Protein AF-Q0RJD2-F1 (afdb_monomer_lite)

Structure (mmCIF, N/CA/C/O backbone):
data_AF-Q0RJD2-F1
#
_entry.id   AF-Q0RJD2-F1
#
loop_
_atom_site.group_PDB
_atom_site.id
_atom_site.type_symbol
_atom_site.label_atom_id
_atom_site.label_alt_id
_atom_site.label_comp_id
_atom_site.label_asym_id
_atom_site.label_entity_id
_atom_site.label_seq_id
_atom_site.pdbx_PDB_ins_code
_atom_site.Cartn_x
_atom_site.Cartn_y
_atom_site.Cartn_z
_atom_site.occupancy
_atom_site.B_iso_or_equiv
_atom_site.auth_seq_id
_atom_site.auth_comp_id
_atom_site.auth_asym_id
_atom_site.auth_atom_id
_atom_site.pdbx_PDB_model_num
ATOM 1 N N . MET A 1 1 ? -26.992 13.170 21.812 1.00 75.19 1 MET A N 1
ATOM 2 C CA . MET A 1 1 ? -25.757 13.837 21.339 1.00 75.19 1 MET A CA 1
ATOM 3 C C . MET A 1 1 ? -24.586 12.919 21.644 1.00 75.19 1 MET A C 1
ATOM 5 O O . MET A 1 1 ? -24.563 12.399 22.748 1.00 75.19 1 MET A O 1
ATOM 9 N N . ALA A 1 2 ? -23.660 12.711 20.704 1.00 74.06 2 ALA A N 1
ATOM 10 C CA . ALA A 1 2 ? -22.481 11.875 20.946 1.00 74.06 2 ALA A CA 1
ATOM 11 C C . ALA A 1 2 ? -21.545 12.535 21.969 1.00 74.06 2 ALA A C 1
ATOM 13 O O . ALA A 1 2 ? -21.208 13.720 21.836 1.00 74.06 2 ALA A O 1
ATOM 14 N N . THR A 1 3 ? -21.138 11.762 22.968 1.00 89.88 3 THR A N 1
ATOM 15 C CA . THR A 1 3 ? -20.187 12.156 24.007 1.00 89.88 3 THR A CA 1
ATOM 16 C C . THR A 1 3 ? -18.805 12.453 23.405 1.00 89.88 3 THR A C 1
ATOM 18 O O . THR A 1 3 ? -18.467 11.966 22.321 1.00 89.88 3 THR A O 1
ATOM 21 N N . PRO A 1 4 ? -17.949 13.231 24.092 1.00 87.75 4 PRO A N 1
ATOM 22 C CA . PRO A 1 4 ? -16.585 13.487 23.627 1.00 87.75 4 PRO A CA 1
ATOM 23 C C . PRO A 1 4 ? -15.767 12.209 23.388 1.00 87.75 4 PRO A C 1
ATOM 25 O O . PRO A 1 4 ? -14.889 12.197 22.529 1.00 87.75 4 PRO A O 1
ATOM 28 N N . GLN A 1 5 ? -16.053 11.135 24.128 1.00 86.69 5 GLN A N 1
ATOM 29 C CA . GLN A 1 5 ? -15.384 9.845 23.979 1.00 86.69 5 GLN A CA 1
ATOM 30 C C . GLN A 1 5 ? -15.835 9.105 22.712 1.00 86.69 5 GLN A C 1
ATOM 32 O O . GLN A 1 5 ? -14.987 8.588 21.987 1.00 86.69 5 GLN A O 1
ATOM 37 N N . GLU A 1 6 ? -17.132 9.123 22.394 1.00 86.38 6 GLU A N 1
ATOM 38 C CA . GLU A 1 6 ? -17.669 8.543 21.153 1.00 86.38 6 GLU A CA 1
ATOM 39 C C . GLU A 1 6 ? -17.123 9.244 19.907 1.00 86.38 6 GLU A C 1
ATOM 41 O O . GLU A 1 6 ? -16.778 8.581 18.933 1.00 86.38 6 GLU A O 1
ATOM 46 N N . ARG A 1 7 ? -16.969 10.574 19.952 1.00 87.25 7 ARG A N 1
ATOM 47 C CA . ARG A 1 7 ? -16.357 11.331 18.848 1.00 87.25 7 ARG A CA 1
ATOM 48 C C . ARG A 1 7 ? -14.915 10.892 18.606 1.00 87.25 7 ARG A C 1
ATOM 50 O O . ARG A 1 7 ? -14.586 10.503 17.497 1.00 87.25 7 ARG A O 1
ATOM 57 N N . ARG A 1 8 ? -14.092 10.828 19.661 1.00 87.50 8 ARG A N 1
ATOM 58 C CA . ARG A 1 8 ? -12.697 10.361 19.550 1.00 87.50 8 ARG A CA 1
ATOM 59 C C . ARG A 1 8 ? -12.594 8.936 19.007 1.00 87.50 8 ARG A C 1
ATOM 61 O O . ARG A 1 8 ? -11.686 8.659 18.231 1.00 87.50 8 ARG A O 1
ATOM 68 N N . ALA A 1 9 ? -13.493 8.043 19.420 1.00 88.38 9 ALA A N 1
ATOM 69 C CA . ALA A 1 9 ? -13.529 6.679 18.903 1.00 88.38 9 ALA A CA 1
ATOM 70 C C . ALA A 1 9 ? -13.861 6.660 17.401 1.00 88.38 9 ALA A C 1
ATOM 72 O O . ALA A 1 9 ? -13.172 5.982 16.641 1.00 88.38 9 ALA A O 1
ATOM 73 N N . ALA A 1 10 ? -14.842 7.456 16.966 1.00 87.19 10 ALA A N 1
ATOM 74 C CA . ALA A 1 10 ? -15.190 7.601 15.555 1.00 87.19 10 ALA A CA 1
ATOM 75 C C . ALA A 1 10 ? -14.041 8.211 14.731 1.00 87.19 10 ALA A C 1
ATOM 77 O O . ALA A 1 10 ? -13.690 7.665 13.689 1.00 87.19 10 ALA A O 1
ATOM 78 N N . ASP A 1 11 ? -13.386 9.267 15.225 1.00 89.44 11 ASP A N 1
ATOM 79 C CA . ASP A 1 11 ? -12.188 9.855 14.606 1.00 89.44 11 ASP A CA 1
ATOM 80 C C . ASP A 1 11 ? -11.052 8.827 14.473 1.00 89.44 11 ASP A C 1
ATOM 82 O O . ASP A 1 11 ? -10.357 8.762 13.458 1.00 89.44 11 ASP A O 1
ATOM 86 N N . GLN A 1 12 ? -10.844 7.994 15.497 1.00 89.44 12 GLN A N 1
ATOM 87 C CA . GLN A 1 12 ? -9.826 6.947 15.465 1.00 89.44 12 GLN A CA 1
ATOM 88 C C . GLN A 1 12 ? -10.166 5.856 14.442 1.00 89.44 12 GLN A C 1
ATOM 90 O O . GLN A 1 12 ? -9.275 5.380 13.733 1.00 89.44 12 GLN A O 1
ATOM 95 N N . GLN A 1 13 ? -11.439 5.469 14.349 1.00 91.06 13 GLN A N 1
ATOM 96 C CA . GLN A 1 13 ? -11.921 4.513 13.354 1.00 91.06 13 GLN A CA 1
ATOM 97 C C . GLN A 1 13 ? -11.782 5.057 11.932 1.00 91.06 13 GLN A C 1
ATOM 99 O O . GLN A 1 13 ? -11.335 4.320 11.053 1.00 91.06 13 GLN A O 1
ATOM 104 N N . ASP A 1 14 ? -12.104 6.332 11.715 1.00 93.00 14 ASP A N 1
ATOM 105 C CA . ASP A 1 14 ? -11.988 6.986 10.412 1.00 93.00 14 ASP A CA 1
ATOM 106 C C . ASP A 1 14 ? -10.529 7.049 9.949 1.00 93.00 14 ASP A C 1
ATOM 108 O O . ASP A 1 14 ? -10.195 6.519 8.888 1.00 93.00 14 ASP A O 1
ATOM 112 N N . ARG A 1 15 ? -9.620 7.522 10.813 1.00 90.56 15 ARG A N 1
ATOM 113 C CA . ARG A 1 15 ? -8.172 7.519 10.532 1.00 90.56 15 ARG A CA 1
ATOM 114 C C . ARG A 1 15 ? -7.642 6.121 10.238 1.00 90.56 15 ARG A C 1
ATOM 116 O O . ARG A 1 15 ? -6.797 5.945 9.361 1.00 90.56 15 ARG A O 1
ATOM 123 N N . TYR A 1 16 ? -8.116 5.111 10.966 1.00 90.69 16 TYR A N 1
ATOM 124 C CA . TYR A 1 16 ? -7.723 3.728 10.712 1.00 90.69 16 TYR A CA 1
ATOM 125 C C . TYR A 1 16 ? -8.243 3.228 9.357 1.00 90.69 16 TYR A C 1
ATOM 127 O O . TYR A 1 16 ? -7.507 2.567 8.618 1.00 90.69 16 TYR A O 1
ATOM 135 N N . ALA A 1 17 ? -9.489 3.552 9.007 1.00 91.19 17 ALA A N 1
ATOM 136 C CA . ALA A 1 17 ? -10.086 3.194 7.727 1.00 91.19 17 ALA A CA 1
ATOM 137 C C . ALA A 1 17 ? -9.374 3.888 6.558 1.00 91.19 17 ALA A C 1
ATOM 139 O O . ALA A 1 17 ? -9.044 3.223 5.573 1.00 91.19 17 ALA A O 1
ATOM 140 N N . GLU A 1 18 ? -9.081 5.182 6.680 1.00 93.62 18 GLU A N 1
ATOM 141 C CA . GLU A 1 18 ? -8.312 5.956 5.705 1.00 93.62 18 GLU A CA 1
ATOM 142 C C . GLU A 1 18 ? -6.914 5.365 5.519 1.00 93.62 18 GLU A C 1
ATOM 144 O O . GLU A 1 18 ? -6.520 5.033 4.400 1.00 93.62 18 GLU A O 1
ATOM 149 N N . HIS A 1 19 ? -6.201 5.116 6.618 1.00 91.31 19 HIS A N 1
ATOM 150 C CA . HIS A 1 19 ? -4.889 4.483 6.578 1.00 91.31 19 HIS A CA 1
ATOM 151 C C . HIS A 1 19 ? -4.943 3.108 5.893 1.00 91.31 19 HIS A C 1
ATOM 153 O O . HIS A 1 19 ? -4.083 2.783 5.070 1.00 91.31 19 HIS A O 1
ATOM 159 N N . ARG A 1 20 ? -5.980 2.301 6.160 1.00 89.88 20 ARG A N 1
ATOM 160 C CA . ARG A 1 20 ? -6.146 0.998 5.503 1.00 89.88 20 ARG A CA 1
ATOM 161 C C . ARG A 1 20 ? -6.438 1.138 4.006 1.00 89.88 20 ARG A C 1
ATOM 163 O O . ARG A 1 20 ? -5.914 0.341 3.230 1.00 89.88 20 ARG A O 1
ATOM 170 N N . ARG A 1 21 ? -7.227 2.135 3.590 1.00 92.38 21 ARG A N 1
ATOM 171 C CA . ARG A 1 21 ? -7.472 2.447 2.169 1.00 92.38 21 ARG A CA 1
ATOM 172 C C . ARG A 1 21 ? -6.177 2.859 1.471 1.00 92.38 21 ARG A C 1
ATOM 174 O O . ARG A 1 21 ? -5.847 2.275 0.445 1.00 92.38 21 ARG A O 1
ATOM 181 N N . ALA A 1 22 ? -5.403 3.766 2.069 1.00 90.88 22 ALA A N 1
ATOM 182 C CA . ALA A 1 22 ? -4.120 4.209 1.527 1.00 90.88 22 ALA A CA 1
ATOM 183 C C . ALA A 1 22 ? -3.138 3.041 1.327 1.00 90.88 22 ALA A C 1
ATOM 185 O O . ALA A 1 22 ? -2.517 2.931 0.272 1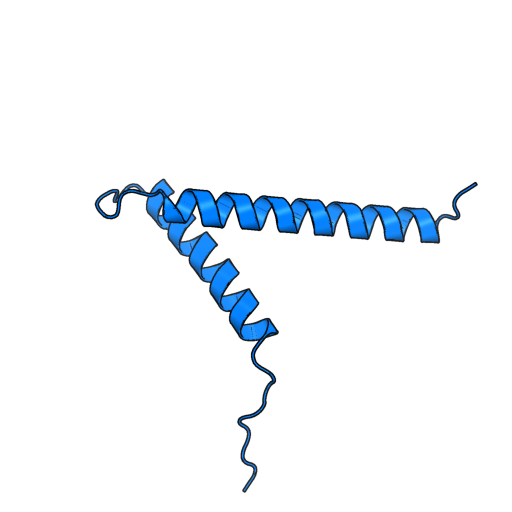.00 90.88 22 ALA A O 1
ATOM 186 N N . GLN A 1 23 ? -3.051 2.116 2.292 1.00 93.19 23 GLN A N 1
ATOM 187 C CA . GLN A 1 23 ? -2.228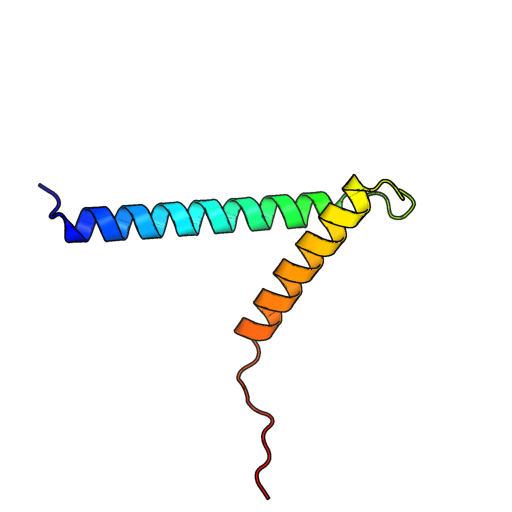 0.912 2.142 1.00 93.19 23 GLN A CA 1
ATOM 188 C C . GLN A 1 23 ? -2.648 0.053 0.947 1.00 93.19 23 GLN A C 1
ATOM 190 O O . GLN A 1 23 ? -1.787 -0.434 0.221 1.00 93.19 23 GLN A O 1
ATOM 195 N N . VAL A 1 24 ? -3.953 -0.160 0.751 1.00 93.44 24 VAL A N 1
ATOM 196 C CA . VAL A 1 24 ? -4.461 -0.951 -0.381 1.00 93.44 24 VAL A CA 1
ATOM 197 C C . VAL A 1 24 ? -4.099 -0.280 -1.703 1.00 93.44 24 VAL A C 1
ATOM 199 O O . VAL A 1 24 ? -3.600 -0.955 -2.598 1.00 93.44 24 VAL A O 1
ATOM 202 N N . THR A 1 25 ? -4.261 1.039 -1.800 1.00 94.06 25 THR A N 1
ATOM 203 C CA . THR A 1 25 ? -3.891 1.802 -2.998 1.00 94.06 25 THR A CA 1
ATOM 204 C C . THR A 1 25 ? -2.403 1.678 -3.323 1.00 94.06 25 THR A C 1
ATOM 206 O O . THR A 1 25 ? -2.052 1.454 -4.477 1.00 94.06 25 THR A O 1
ATOM 209 N N . ILE A 1 26 ? -1.523 1.782 -2.322 1.00 92.19 26 ILE A N 1
ATOM 210 C CA . ILE A 1 26 ? -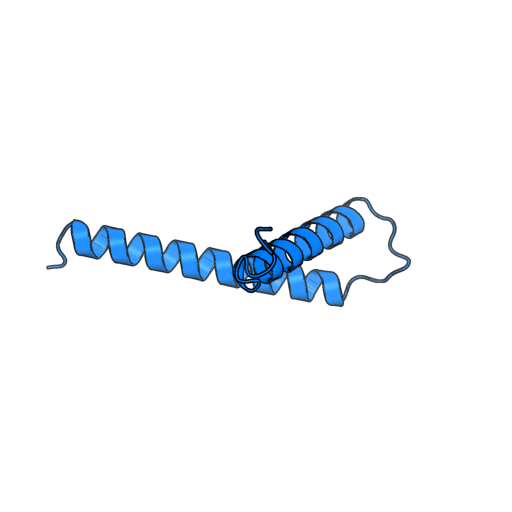0.070 1.645 -2.520 1.00 92.19 26 ILE A CA 1
ATOM 211 C C . ILE A 1 26 ? 0.2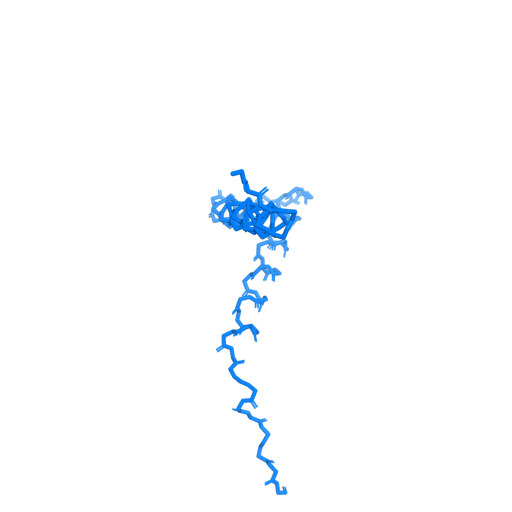89 0.239 -3.008 1.00 92.19 26 ILE A C 1
ATOM 213 O O . ILE A 1 26 ? 1.090 0.102 -3.928 1.00 92.19 26 ILE A O 1
ATOM 217 N N . LEU A 1 27 ? -0.307 -0.799 -2.414 1.00 93.44 27 LEU A N 1
ATOM 218 C CA . LEU A 1 27 ? -0.062 -2.184 -2.820 1.00 93.44 27 LEU A CA 1
ATOM 219 C C . LEU A 1 27 ? -0.524 -2.440 -4.259 1.00 93.44 27 LEU A C 1
ATOM 221 O O . LEU A 1 27 ? 0.240 -2.998 -5.039 1.00 93.44 27 LEU A O 1
ATOM 225 N N . ALA A 1 28 ? -1.718 -1.970 -4.626 1.00 93.12 28 ALA A N 1
ATOM 226 C CA . ALA A 1 28 ? -2.233 -2.095 -5.988 1.00 93.12 28 ALA A CA 1
ATOM 227 C C . ALA A 1 28 ? -1.358 -1.339 -7.000 1.00 93.12 28 ALA A C 1
ATOM 229 O O . ALA A 1 28 ? -1.002 -1.873 -8.045 1.00 93.12 28 ALA A O 1
ATOM 230 N N . ALA A 1 29 ? -0.941 -0.112 -6.672 1.00 90.38 29 ALA A N 1
ATOM 231 C CA . ALA A 1 29 ? -0.035 0.653 -7.525 1.00 90.38 29 ALA A CA 1
ATOM 232 C C . ALA A 1 29 ? 1.312 -0.060 -7.715 1.00 90.38 29 ALA A C 1
ATOM 234 O O . ALA A 1 29 ? 1.852 -0.056 -8.816 1.00 90.38 29 ALA A O 1
ATOM 235 N N . ALA A 1 30 ? 1.845 -0.684 -6.661 1.00 90.94 30 ALA A N 1
ATOM 236 C CA . ALA A 1 30 ? 3.097 -1.423 -6.738 1.00 90.94 30 ALA A CA 1
ATOM 237 C C . ALA A 1 30 ? 2.990 -2.719 -7.558 1.00 90.94 30 ALA A C 1
ATOM 239 O O . ALA A 1 30 ? 3.958 -3.083 -8.220 1.00 90.94 30 ALA A O 1
ATOM 240 N N . GLU A 1 31 ? 1.834 -3.388 -7.543 1.00 90.69 31 GLU A N 1
ATOM 241 C CA . GLU A 1 31 ? 1.567 -4.586 -8.352 1.00 90.69 31 GLU A CA 1
ATOM 242 C C . GLU A 1 31 ? 1.559 -4.281 -9.858 1.00 90.69 31 GLU A C 1
ATOM 244 O O . GLU A 1 31 ? 2.039 -5.081 -10.656 1.00 90.69 31 GLU A O 1
ATOM 249 N N . HIS A 1 32 ? 1.086 -3.093 -10.243 1.00 90.62 32 HIS A N 1
ATOM 250 C CA . HIS A 1 32 ? 1.051 -2.646 -11.638 1.00 90.62 32 HIS A CA 1
ATOM 251 C C . HIS A 1 32 ? 2.329 -1.925 -12.108 1.00 90.62 32 HIS A C 1
ATOM 253 O O . HIS A 1 32 ? 2.383 -1.478 -13.254 1.00 90.62 32 HIS A O 1
ATOM 259 N N . LEU A 1 33 ? 3.353 -1.776 -11.257 1.00 91.06 33 LEU A N 1
ATOM 260 C CA . LEU A 1 33 ? 4.612 -1.138 -11.654 1.00 91.06 33 LEU A CA 1
ATOM 261 C C . LEU A 1 33 ? 5.419 -2.039 -12.588 1.00 91.06 33 LEU A C 1
ATOM 263 O O . LEU A 1 33 ? 5.809 -3.143 -12.204 1.00 91.06 33 LEU A O 1
ATOM 267 N N . ASP A 1 34 ? 5.788 -1.504 -13.750 1.00 90.06 34 ASP A N 1
ATOM 268 C CA . ASP A 1 34 ? 6.652 -2.197 -14.703 1.00 90.06 34 ASP A CA 1
ATOM 269 C C . ASP A 1 34 ? 8.004 -2.565 -14.060 1.00 90.06 34 ASP A C 1
ATOM 271 O O . ASP A 1 34 ? 8.692 -1.677 -13.546 1.00 90.06 34 ASP A O 1
ATOM 275 N N . PRO A 1 35 ? 8.416 -3.847 -14.046 1.00 84.94 35 PRO A N 1
ATOM 276 C CA . PRO A 1 35 ? 9.626 -4.306 -13.359 1.00 84.94 35 PRO A CA 1
ATOM 277 C C . PRO A 1 35 ? 10.920 -3.664 -13.879 1.00 84.94 35 PRO A C 1
ATOM 279 O O . PRO A 1 35 ? 11.882 -3.567 -13.116 1.00 84.94 35 PRO A O 1
ATOM 282 N N . ALA A 1 36 ? 10.944 -3.193 -15.128 1.00 91.50 36 ALA A N 1
ATOM 283 C CA . ALA A 1 36 ? 12.072 -2.476 -15.713 1.00 91.50 36 ALA A CA 1
ATOM 284 C C . ALA A 1 36 ? 12.039 -0.963 -15.425 1.00 91.50 36 ALA A C 1
ATOM 286 O O . ALA A 1 36 ? 13.020 -0.273 -15.705 1.00 91.50 36 ALA A O 1
ATOM 287 N N . ASP A 1 37 ? 10.972 -0.433 -14.816 1.00 89.31 37 ASP A N 1
ATOM 288 C CA . ASP A 1 37 ? 10.937 0.944 -14.327 1.00 89.31 37 ASP A CA 1
ATOM 289 C C . ASP A 1 37 ? 11.905 1.106 -13.141 1.00 89.31 37 ASP A C 1
ATOM 291 O O . ASP A 1 37 ? 11.692 0.602 -12.028 1.00 89.31 37 ASP A O 1
ATOM 295 N N . LEU A 1 38 ? 13.009 1.805 -13.419 1.00 90.81 38 LEU A N 1
ATOM 296 C CA . LEU A 1 38 ? 14.079 2.119 -12.472 1.00 90.81 38 LEU A CA 1
ATOM 297 C C . LEU A 1 38 ? 13.959 3.526 -11.879 1.00 90.81 38 LEU A C 1
ATOM 299 O O . LEU A 1 38 ? 14.869 3.961 -11.166 1.00 90.81 38 LEU A O 1
ATOM 303 N N . SER A 1 39 ? 12.869 4.247 -12.157 1.00 95.12 39 SER A N 1
ATOM 304 C CA . SER A 1 39 ? 12.661 5.581 -11.607 1.00 95.12 39 SER A CA 1
ATOM 305 C C . SER A 1 39 ? 12.674 5.550 -10.078 1.00 95.12 39 SER A C 1
ATOM 307 O O . SER A 1 39 ? 12.269 4.579 -9.427 1.00 95.12 39 SER A O 1
ATOM 309 N N . LEU A 1 40 ? 13.119 6.655 -9.475 1.00 93.75 40 LEU A N 1
ATOM 310 C CA . LEU A 1 40 ? 13.113 6.805 -8.020 1.00 93.75 40 LEU A CA 1
ATOM 311 C C . LEU A 1 40 ? 11.708 6.577 -7.443 1.00 93.75 40 LEU A C 1
ATOM 313 O O . LEU A 1 40 ? 11.563 5.944 -6.400 1.00 93.75 40 LEU A O 1
ATOM 317 N N . ARG A 1 41 ? 10.673 7.036 -8.155 1.00 91.88 41 ARG A N 1
ATOM 318 C CA . ARG A 1 41 ? 9.274 6.871 -7.759 1.00 91.88 41 ARG A CA 1
ATOM 319 C C . ARG A 1 41 ? 8.858 5.399 -7.724 1.00 91.88 41 ARG A C 1
ATOM 321 O O . ARG A 1 41 ? 8.240 4.979 -6.747 1.00 91.88 41 ARG A O 1
ATOM 328 N N . ALA A 1 42 ? 9.210 4.618 -8.746 1.00 92.12 42 ALA A N 1
ATOM 329 C CA . ALA A 1 42 ? 8.920 3.185 -8.781 1.00 92.12 42 ALA A CA 1
ATOM 330 C C . ALA A 1 42 ? 9.624 2.440 -7.636 1.00 92.12 42 ALA A C 1
ATOM 332 O O . ALA A 1 42 ? 9.002 1.616 -6.963 1.00 92.12 42 ALA A O 1
ATOM 333 N N . ARG A 1 43 ? 10.889 2.781 -7.346 1.00 92.44 43 ARG A N 1
ATOM 334 C CA . ARG A 1 43 ? 11.617 2.231 -6.187 1.00 92.44 43 ARG A CA 1
ATOM 335 C C . ARG A 1 43 ? 10.928 2.567 -4.866 1.00 92.44 43 ARG A C 1
ATOM 337 O O . ARG A 1 43 ? 10.604 1.659 -4.113 1.00 92.44 43 ARG A O 1
ATOM 344 N N . GLN A 1 44 ? 10.623 3.841 -4.624 1.00 93.94 44 GLN A N 1
ATOM 345 C CA . GLN A 1 44 ? 9.960 4.286 -3.392 1.00 93.94 44 GLN A CA 1
ATOM 346 C C . GLN A 1 44 ? 8.608 3.598 -3.167 1.00 93.94 44 GLN A C 1
ATOM 348 O O . GLN A 1 44 ? 8.291 3.211 -2.040 1.00 93.94 44 GLN A O 1
ATOM 353 N N . LEU A 1 45 ? 7.817 3.413 -4.228 1.00 93.88 45 LEU A N 1
ATOM 354 C CA . LEU A 1 45 ? 6.548 2.688 -4.155 1.00 93.88 45 LEU A CA 1
ATOM 355 C C . LEU A 1 45 ? 6.750 1.210 -3.803 1.00 93.88 45 LEU A C 1
ATOM 357 O O . LEU A 1 45 ? 6.057 0.708 -2.918 1.00 93.88 45 LEU A O 1
ATOM 361 N N . ARG A 1 46 ? 7.717 0.528 -4.433 1.00 92.81 46 ARG A N 1
ATOM 362 C CA . ARG A 1 46 ? 8.051 -0.873 -4.122 1.00 92.81 46 ARG A CA 1
ATOM 363 C C . ARG A 1 46 ? 8.540 -1.042 -2.688 1.00 92.81 46 ARG A C 1
ATOM 365 O O . ARG A 1 46 ? 8.036 -1.919 -1.991 1.00 92.81 46 ARG A O 1
ATOM 372 N N . ASP A 1 47 ? 9.455 -0.191 -2.230 1.00 93.50 47 ASP A N 1
ATOM 373 C CA . ASP A 1 47 ? 9.954 -0.196 -0.850 1.00 93.50 47 ASP A CA 1
ATOM 374 C C . ASP A 1 47 ? 8.815 0.010 0.156 1.00 93.50 47 ASP A C 1
ATOM 376 O O . ASP A 1 47 ? 8.678 -0.737 1.127 1.00 93.50 47 ASP A O 1
ATOM 380 N N . THR A 1 48 ? 7.933 0.978 -0.111 1.00 93.69 48 THR A N 1
ATOM 381 C CA . THR A 1 48 ? 6.779 1.252 0.755 1.00 93.69 48 THR A CA 1
ATOM 382 C C . THR A 1 48 ? 5.813 0.065 0.781 1.00 93.69 48 THR A C 1
ATOM 384 O O . THR A 1 48 ? 5.392 -0.368 1.855 1.00 93.69 48 THR A O 1
ATOM 387 N N . ALA A 1 49 ? 5.493 -0.516 -0.378 1.00 92.44 49 ALA A N 1
ATOM 388 C CA . ALA A 1 49 ? 4.657 -1.710 -0.480 1.00 92.44 49 ALA A CA 1
ATOM 389 C C . ALA A 1 49 ? 5.263 -2.900 0.283 1.00 92.44 49 ALA A C 1
ATOM 391 O O . ALA A 1 49 ? 4.568 -3.556 1.064 1.00 92.44 49 ALA A O 1
ATOM 392 N N . GLN A 1 50 ? 6.569 -3.137 0.141 1.00 92.50 50 GLN A N 1
ATOM 393 C CA . GLN A 1 50 ? 7.278 -4.180 0.882 1.00 92.50 50 GLN A CA 1
ATOM 394 C C . GLN A 1 50 ? 7.255 -3.935 2.394 1.00 92.50 50 GLN A C 1
ATOM 396 O O . GLN A 1 50 ? 7.025 -4.876 3.156 1.00 92.50 50 GLN A O 1
ATOM 401 N N . ALA A 1 51 ? 7.432 -2.693 2.852 1.00 92.31 51 ALA A N 1
ATOM 402 C CA . ALA A 1 51 ? 7.333 -2.350 4.270 1.00 92.31 51 ALA A CA 1
ATOM 403 C C . ALA A 1 51 ? 5.928 -2.635 4.835 1.00 92.31 51 ALA A C 1
ATOM 405 O O . ALA A 1 51 ? 5.803 -3.193 5.929 1.00 92.31 51 ALA A O 1
ATOM 406 N N . ILE A 1 52 ? 4.869 -2.325 4.076 1.00 90.38 52 ILE A N 1
ATOM 407 C CA . ILE A 1 52 ? 3.480 -2.643 4.448 1.00 90.38 52 ILE A CA 1
ATOM 408 C C . ILE A 1 52 ? 3.286 -4.163 4.557 1.00 90.38 52 ILE A C 1
ATOM 410 O O . ILE A 1 52 ? 2.717 -4.639 5.543 1.00 90.38 52 ILE A O 1
ATOM 414 N N . LEU A 1 53 ? 3.776 -4.933 3.579 1.00 88.62 53 LEU A N 1
ATOM 415 C CA . LEU A 1 53 ? 3.674 -6.396 3.577 1.00 88.62 53 LEU A CA 1
ATOM 416 C C . LEU A 1 53 ? 4.438 -7.027 4.745 1.00 88.62 53 LEU A C 1
ATOM 418 O O . LEU A 1 53 ? 3.872 -7.856 5.458 1.00 88.62 53 LEU A O 1
ATOM 422 N N . ARG A 1 54 ? 5.679 -6.590 5.002 1.00 89.00 54 ARG A N 1
ATOM 423 C CA . ARG A 1 54 ? 6.478 -7.045 6.152 1.00 89.00 54 ARG A CA 1
ATOM 424 C C . ARG A 1 54 ? 5.762 -6.771 7.464 1.00 89.00 54 ARG A C 1
ATOM 426 O O . ARG A 1 54 ? 5.636 -7.675 8.279 1.00 89.00 54 ARG A O 1
ATOM 433 N N . ARG A 1 55 ? 5.209 -5.568 7.644 1.00 83.56 55 ARG A N 1
ATOM 434 C CA . ARG A 1 55 ? 4.455 -5.226 8.856 1.00 83.56 55 ARG A CA 1
ATOM 435 C C . ARG A 1 55 ? 3.214 -6.103 9.030 1.00 83.56 55 ARG A C 1
ATOM 437 O O . ARG A 1 55 ? 2.918 -6.499 10.150 1.00 83.56 55 ARG A O 1
ATOM 444 N N . ARG A 1 56 ? 2.506 -6.454 7.949 1.00 79.56 56 ARG A N 1
ATOM 445 C CA . ARG A 1 56 ? 1.373 -7.400 8.009 1.00 79.56 56 ARG A CA 1
ATOM 446 C C . ARG A 1 56 ? 1.809 -8.817 8.374 1.00 79.56 56 ARG A C 1
ATOM 448 O O . ARG A 1 56 ? 1.098 -9.471 9.129 1.00 79.56 56 ARG A O 1
ATOM 455 N N . LEU A 1 57 ? 2.953 -9.272 7.868 1.00 73.06 57 LEU A N 1
ATOM 456 C CA . LEU A 1 57 ? 3.557 -10.554 8.239 1.00 73.06 57 LEU A CA 1
ATOM 457 C C . LEU A 1 57 ? 3.985 -10.566 9.709 1.00 73.06 57 LEU A C 1
ATOM 459 O O . LEU A 1 57 ? 3.628 -11.496 10.416 1.00 73.06 57 LEU A O 1
ATOM 463 N N . SER A 1 58 ? 4.640 -9.514 10.204 1.00 67.44 58 SER A N 1
ATOM 464 C CA . SER A 1 58 ? 5.024 -9.400 11.619 1.00 67.44 58 SER A CA 1
ATOM 465 C C . SER A 1 58 ? 3.828 -9.318 12.569 1.00 67.44 58 SER A C 1
ATOM 467 O O . SER A 1 58 ? 3.917 -9.793 13.689 1.00 67.44 58 SER A O 1
ATOM 469 N N . VAL A 1 59 ? 2.702 -8.740 12.139 1.00 61.28 59 VAL A N 1
ATOM 470 C CA . VAL A 1 59 ? 1.450 -8.739 12.921 1.00 61.28 59 VAL A CA 1
ATOM 471 C C . VAL A 1 59 ? 0.746 -10.105 12.876 1.00 61.28 59 VAL A C 1
ATOM 473 O O . VAL A 1 59 ? -0.031 -10.420 13.771 1.00 61.28 59 VAL A O 1
ATOM 476 N N . ARG A 1 60 ? 0.993 -10.917 11.838 1.00 58.62 60 ARG A N 1
ATOM 477 C CA . ARG A 1 60 ? 0.405 -12.257 11.668 1.00 58.62 60 ARG A CA 1
ATOM 478 C C . ARG A 1 60 ? 1.265 -13.397 12.200 1.00 58.62 60 ARG A C 1
ATOM 480 O O . ARG A 1 60 ? 0.723 -14.475 12.408 1.00 58.62 60 ARG A O 1
ATOM 487 N N . LEU A 1 61 ? 2.561 -13.187 12.392 1.00 48.06 61 LEU A N 1
ATOM 488 C CA . LEU A 1 61 ? 3.426 -14.124 13.092 1.00 48.06 61 LEU A CA 1
ATOM 489 C C . LEU A 1 61 ? 3.137 -13.971 14.591 1.00 48.06 61 LEU A C 1
ATOM 491 O O . LEU A 1 61 ? 3.524 -12.948 15.162 1.00 48.06 61 LEU A O 1
ATOM 495 N N . PRO A 1 62 ? 2.469 -14.934 15.257 1.00 47.78 62 PRO A N 1
ATOM 496 C CA . PRO A 1 62 ? 2.668 -15.041 16.688 1.00 47.78 62 PRO A CA 1
ATOM 497 C C . PRO A 1 62 ? 4.168 -15.249 16.905 1.00 47.78 62 PRO A C 1
ATOM 499 O O . PRO A 1 62 ? 4.852 -15.878 16.097 1.00 47.78 62 PRO A O 1
ATOM 502 N N . VAL A 1 63 ? 4.680 -14.697 17.993 1.00 51.03 63 VAL A N 1
ATOM 503 C CA . VAL A 1 63 ? 6.053 -14.854 18.483 1.00 51.03 63 VAL A CA 1
ATOM 504 C C . VAL A 1 63 ? 6.338 -16.301 18.940 1.00 51.03 63 VAL A C 1
ATOM 506 O O . VAL A 1 63 ? 6.996 -16.537 19.944 1.00 51.03 63 VAL A O 1
ATOM 509 N N . ASP A 1 64 ? 5.831 -17.296 18.219 1.00 49.81 64 ASP A N 1
ATOM 510 C CA . ASP A 1 64 ? 5.977 -18.713 18.531 1.00 49.81 64 ASP A CA 1
ATOM 511 C C . ASP A 1 64 ? 7.200 -19.273 17.802 1.00 49.81 64 ASP A C 1
ATOM 513 O O . ASP A 1 64 ? 7.117 -20.005 16.821 1.00 49.81 64 ASP A O 1
ATOM 517 N N . ALA A 1 65 ? 8.368 -18.807 18.236 1.00 49.88 65 ALA A N 1
ATOM 518 C CA . ALA A 1 65 ? 9.644 -19.478 18.019 1.00 49.88 65 ALA A CA 1
ATOM 519 C C . ALA A 1 65 ? 10.682 -18.935 19.012 1.00 49.88 65 ALA A C 1
ATOM 521 O O . ALA A 1 65 ? 11.757 -18.478 18.631 1.00 49.88 65 ALA A O 1
ATOM 522 N N . VAL A 1 66 ? 10.356 -18.975 20.305 1.00 59.50 66 VAL A N 1
ATOM 523 C CA . VAL A 1 66 ? 11.389 -19.082 21.339 1.00 59.50 66 VAL A CA 1
ATOM 524 C C . VAL A 1 66 ? 11.269 -20.491 21.910 1.00 59.50 66 VAL A C 1
ATOM 526 O O . VAL A 1 66 ? 10.482 -20.696 22.833 1.00 59.50 66 VAL A O 1
ATOM 529 N N . PRO A 1 67 ? 11.992 -21.495 21.383 1.00 50.78 67 PRO A N 1
ATOM 530 C CA . PRO A 1 67 ? 12.233 -22.680 22.176 1.00 50.78 67 PRO A CA 1
ATOM 531 C C . PRO A 1 67 ? 13.214 -22.255 23.269 1.00 50.78 67 PRO A C 1
ATOM 533 O O . PRO A 1 67 ? 14.413 -22.112 23.041 1.00 50.78 67 PRO A O 1
ATOM 536 N N . GLY A 1 68 ? 12.674 -21.958 24.447 1.00 60.09 68 GLY A N 1
ATOM 537 C CA . GLY A 1 68 ? 13.469 -21.971 25.659 1.00 60.09 68 GLY A CA 1
ATOM 538 C C . GLY A 1 68 ? 13.904 -23.405 25.923 1.00 60.09 68 GLY A C 1
ATOM 539 O O . GLY A 1 68 ? 13.046 -24.242 26.179 1.00 60.09 68 GLY A O 1
ATOM 540 N N . THR A 1 69 ? 15.209 -23.645 25.831 1.00 48.19 69 THR A N 1
ATOM 541 C CA . THR A 1 69 ? 16.014 -24.609 26.604 1.00 48.19 69 THR A CA 1
ATOM 542 C C . THR A 1 69 ? 17.474 -24.289 26.349 1.00 48.19 69 THR A C 1
ATOM 544 O O . THR A 1 69 ? 17.847 -24.263 25.155 1.00 48.19 69 THR A O 1
#

pLDDT: mean 83.63, std 14.32, range [47.78, 95.12]

Secondary structure (DSSP, 8-state):
---HHHHHHHHHHHHHHHHHHHHHHHHHHHHTS-TT---HHHHHHHHHHHHHHHHHHHHHS-S------

Foldseek 3Di:
DDDPVNVVVVVVVVVVVVVVVVLVVLLVVLVPDDPPPPDPVNVVSVVSNVVSVVVVVVVVDDPPPDPDD

Radius of gyration: 18.06 Å; chains: 1; bounding box: 42×38×42 Å

Organism: Frankia alni (strain DSM 45986 / CECT 9034 / ACN14a) (NCBI:txid326424)

Sequence (69 aa):
MATPQERRAADQQDRYAEHRRAQVTILAAAEHLDPADLSLRARQLRDTAQAILRRRLSVRLPVDAVPGT

=== Feature glossary ===
Feature key, reading from the visual/contextual features back to the raw sequence:

Rendered structure images. Six rendered views show the 3D structure from the faces of a cube — i.e. along ±x, ±y, ±z. Rendering representation is drawn randomly per protein from cartoon (secondary-structure ribbons), sticks (backbone bonds), or molecular surface; coloring is either N→C rainbow (blue at the N-terminus through red at the C-terminus) or one color per chain.

Contact-map, Ramachandran, and PAE plots. The contact map is a binary N×N matrix image: pixel (i, j) is dark where Cα_i and Cα_j are within 8 Å and |i−j|>4. Because the |i−j|>4 filter removes local helical contacts, off-diagonal stripes parallel to the main diagonal indicate parallel β-sheets; stripes perpendicular to it indicate antiparallel β-sheets. The Ramachandran plot scatters every residue's (φ, ψ) pair against the sterically allowed regions. The PAE heatmap renders the predicted-aligned-error matrix.

InterPro / GO / CATH / organism. Database cross-references. InterPro integrates a dozen domain/family signature databases into unified entries with residue-range hits. GO terms attach function/process/location labels with evidence codes. CATH codes position the fold in a four-level structural taxonomy. Organism is the NCBI-taxonomy species name.

Nearest PDB structures. The Foldseek neighbor list gives the closest experimentally determined structures in the PDB, ranked by structural alignment. TM-score near 1 means near-identical fold; near 0.3 means only rough topology match. This is how one finds what a novel AlphaFold prediction most resembles in the solved-structure universe.

Predicted aligned error. PAE(i, j) answers: if I align the predicted and true structures on residue i, how far off (in Å) do I expect residue j to be? A block-diagonal PAE matrix with low values on the blocks and high values off-diagonal is the signature of a multi-domain protein with confidently predicted domains but uncertain inter-domain orientation.

Solvent-accessible surface area. Accessible surface area quantifies burial. A residue with SASA near zero is packed into the hydrophobic core; one with SASA >100 Å² sits on the surface. Computed here via the Shrake–Rupley numerical algorithm with a 1.4 Å probe.

B-factor. B-factor (Debye–Waller factor) reflects atomic displacement in the crystal lattice. It is an experimental observable (units Å²), not a prediction; low values mean the atom is pinned down, high values mean it moves or is heterogeneous across the crystal.

pLDDT. For AlphaFold models, the B-factor field carries pLDDT — the model's own estimate of local accuracy on a 0–100 scale. Regions with pLDDT<50 should be treated as essentially unmodeled; they often correspond to intrinsically disordered segments.

Backbone torsions (φ/ψ). φ (phi) and ψ (psi) are the two rotatable backbone dihedrals per r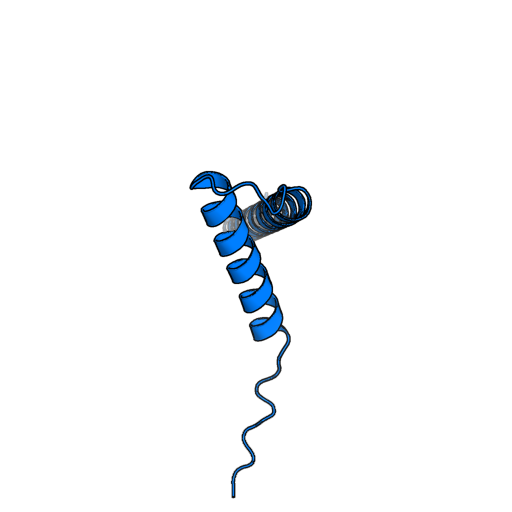esidue: φ is the C(i-1)–N–Cα–C torsion, ψ is the N–Cα–C–N(i+1) torsion, both in degrees on (−180°, 180°]. α-helical residues cluster near (−60°, −45°); β-strand residues near (−120°, +130°). A Ramachandran plot is simply a scatter of (φ, ψ) for every residue.

Radius of gyration, Cα contacts, bounding box. Radius of gyration (Rg) is the root-mean-square distance of Cα atoms from their centroid — a single number for overall size and compactness. A globular domain of N residues has Rg ≈ 2.2·N^0.38 Å; an extended or disordered chain has a much larger Rg. The Cα contact count is the number of residue pairs whose Cα atoms are within 8 Å and are more than four positions apart in sequence — a standard proxy for tertiary packing density. The bounding box is the smallest axis-aligned box enclosing all Cα atoms.

Secondary structure (3-state, P-SEA). Three-state secondary structure (P-SEA) collapses the eight DSSP classes into helix (a), strand (b), and coil (c). P-SEA assigns these from Cα geometry alone — distances and angles — without requiring backbone oxygens, so it works on any Cα trace.

Secondary structure (8-state, DSSP). DSSP 8-state secondary structure assigns each residue one of H (α-helix), G (3₁₀-helix), I (π-helix), E (extended β-strand), B (isolated β-bridge), T (hydrogen-bonded turn), S (bend), or '-' (coil). The assignment is computed from bac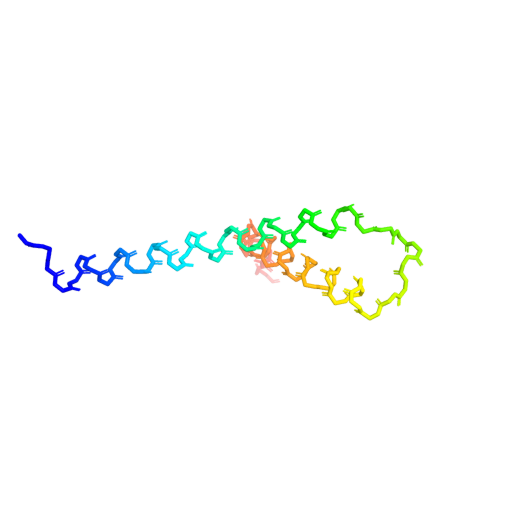kbone hydrogen-bond geometry via the Kabsch–Sander algorithm.

Foldseek 3Di. A 3Di character summarizes, for each residue, the relative orientation of the Cα frame of its nearest spatial neighbor. Because it encodes fold topology rather than chemistry, 3Di alignments detect remote structural similarity that sequence alignment misses.

mmCIF coordinates. The mmCIF block holds the 3D Cartesian coordinates of each backbone atom (N, Cα, C, O) in ångströms. mmCIF is the PDB's canonical archive format — a tagged-loop text representation of the atomic model.

Sequence. Sequence gives the chain of amino acids in standard one-letter code (A=alanine, C=cysteine, …, Y=tyrosine), read N→C. It is the only feature that is directly encoded by the gene; all structural features are derived from the folded form of this sequence.